Protein AF-A0A927N4V3-F1 (afdb_monomer_lite)

InterPro domains:
  IPR035906 MetI-like superfamily [G3DSA:1.10.3720.10] (2-77)
  IPR035906 MetI-like superfamily [SSF161098] (8-63)
  IPR050809 Bacterial G3P & Sugar ABC Transporter Permeases [PTHR43227] (4-64)

Sequence (93 aa):
MSRLARREARTGYLLLAPSLLGVAVFLVLPVFVVLALSLQQWDLISPARWVGLANFRDILTDPTSATPSWSRRSSWSSSSRCRPRSDSPPRCC

Foldseek 3Di:
DDPVVVVVVVVVCVVVVVVVVVVCCVVVVVVVVVVQQQQWDDDVPDDTHRNGCPSVVCVVPDPCVPDDPCVPVVPVDDDDPPDDDPDDDDDDD

Structure (mmCIF, N/CA/C/O backbone):
data_AF-A0A927N4V3-F1
#
_entry.id   AF-A0A927N4V3-F1
#
loop_
_atom_site.group_PDB
_atom_site.id
_atom_site.type_symbol
_atom_site.label_atom_id
_atom_site.label_alt_id
_atom_site.label_comp_id
_atom_site.label_asym_id
_atom_site.label_entity_id
_atom_site.label_seq_id
_atom_site.pdbx_PDB_ins_code
_atom_site.Cartn_x
_atom_site.Cartn_y
_atom_site.Cartn_z
_atom_site.occupancy
_atom_site.B_iso_or_equiv
_atom_site.auth_seq_id
_atom_site.auth_comp_id
_atom_site.auth_asym_id
_atom_site.auth_atom_id
_atom_site.pdbx_PDB_model_num
ATOM 1 N N . MET A 1 1 ? -34.078 0.296 20.347 1.00 56.88 1 MET A N 1
ATOM 2 C CA . MET A 1 1 ? -32.902 0.994 20.918 1.00 56.88 1 MET A CA 1
ATOM 3 C C . MET A 1 1 ? -33.261 2.438 21.260 1.00 56.88 1 MET A C 1
ATOM 5 O O . MET A 1 1 ? -33.604 3.215 20.366 1.00 56.88 1 MET A O 1
ATOM 9 N N . SER A 1 2 ? -33.246 2.778 22.551 1.00 70.75 2 SER A N 1
ATOM 10 C CA . SER A 1 2 ? -33.536 4.120 23.077 1.00 70.75 2 SER A CA 1
ATOM 11 C C . SER A 1 2 ? -32.592 5.170 22.463 1.00 70.75 2 SER A C 1
ATOM 13 O O . SER A 1 2 ? -31.463 4.867 22.076 1.00 70.75 2 SER A O 1
ATOM 15 N N . ARG A 1 3 ? -33.059 6.416 22.286 1.00 74.19 3 ARG A N 1
ATOM 16 C CA . ARG A 1 3 ? -32.272 7.483 21.624 1.00 74.19 3 ARG A CA 1
ATOM 17 C C .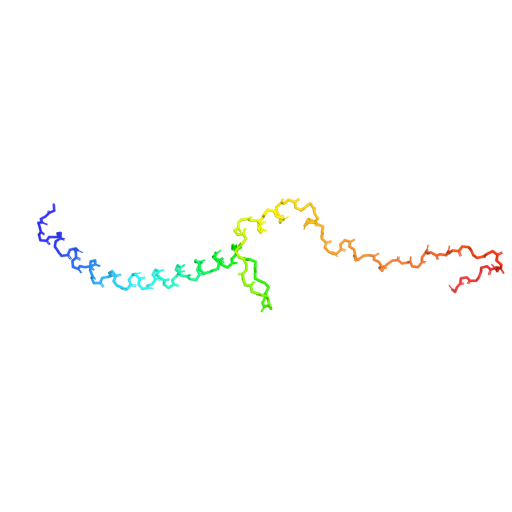 ARG A 1 3 ? -30.954 7.792 22.354 1.00 74.19 3 ARG A C 1
ATOM 19 O O . ARG A 1 3 ? -29.997 8.176 21.690 1.00 74.19 3 ARG A O 1
ATOM 26 N N . LEU A 1 4 ? -30.903 7.568 23.669 1.00 75.75 4 LEU A N 1
ATOM 27 C CA . LEU A 1 4 ? -29.696 7.672 24.497 1.00 75.75 4 LEU A CA 1
ATOM 28 C C . LEU A 1 4 ? -28.625 6.643 24.106 1.00 75.75 4 LEU A C 1
ATOM 30 O O . LEU A 1 4 ? -27.513 7.048 23.785 1.00 75.75 4 LEU A O 1
ATOM 34 N N . ALA A 1 5 ? -28.987 5.362 23.967 1.00 74.19 5 ALA A N 1
ATOM 35 C CA . ALA A 1 5 ? -28.049 4.305 23.571 1.00 74.19 5 ALA A CA 1
ATOM 36 C C . ALA A 1 5 ? -27.412 4.557 22.187 1.00 74.19 5 ALA A C 1
ATOM 38 O O . ALA A 1 5 ? -26.233 4.298 21.962 1.00 74.19 5 ALA A O 1
ATOM 39 N N . ARG A 1 6 ? -28.174 5.134 21.243 1.00 74.75 6 ARG A N 1
ATOM 40 C CA . ARG A 1 6 ? -27.635 5.558 19.933 1.00 74.75 6 ARG A CA 1
ATOM 41 C C . ARG A 1 6 ? -26.687 6.755 20.029 1.00 74.75 6 ARG A C 1
ATOM 43 O O . ARG A 1 6 ? -25.800 6.890 19.188 1.00 74.75 6 ARG A O 1
ATOM 50 N N . ARG A 1 7 ? -26.898 7.647 21.000 1.00 76.19 7 ARG A N 1
ATOM 51 C CA . ARG A 1 7 ? -26.072 8.843 21.204 1.00 76.19 7 ARG A CA 1
ATOM 52 C C . ARG A 1 7 ? -24.728 8.463 21.816 1.00 76.19 7 ARG A C 1
ATOM 54 O O . ARG A 1 7 ? -23.709 8.899 21.299 1.00 76.19 7 ARG A O 1
ATOM 61 N N . GLU A 1 8 ? -24.743 7.582 22.812 1.00 79.06 8 GLU A N 1
ATOM 62 C CA . GLU A 1 8 ? -23.545 7.032 23.456 1.00 79.06 8 GLU A CA 1
ATOM 63 C C . GLU A 1 8 ? -22.667 6.266 22.463 1.00 79.06 8 GLU A C 1
ATOM 65 O O . GLU A 1 8 ? -21.475 6.559 22.358 1.00 79.06 8 GLU A O 1
ATOM 70 N N . ALA A 1 9 ? -23.268 5.386 21.649 1.00 83.75 9 ALA A N 1
ATOM 71 C CA . ALA A 1 9 ? -22.554 4.650 20.606 1.00 83.75 9 ALA A CA 1
ATOM 72 C C . ALA A 1 9 ? -21.856 5.586 19.602 1.00 83.75 9 ALA A C 1
ATOM 74 O O . ALA A 1 9 ? -20.703 5.362 19.240 1.00 83.75 9 ALA A O 1
ATOM 75 N N . ARG A 1 10 ? -22.517 6.677 19.184 1.00 87.88 10 ARG A N 1
ATOM 76 C CA . ARG A 1 10 ? -21.921 7.674 18.275 1.00 87.88 10 ARG A CA 1
ATOM 77 C C . ARG A 1 10 ? -20.709 8.374 18.883 1.00 87.88 10 ARG A C 1
ATOM 79 O O . ARG A 1 10 ? -19.722 8.551 18.179 1.00 87.88 10 ARG A O 1
ATOM 86 N N . THR A 1 11 ? -20.761 8.755 20.158 1.00 87.31 11 THR A N 1
ATOM 87 C CA . THR A 1 11 ? -19.597 9.338 20.851 1.00 87.31 11 THR A CA 1
ATOM 88 C C . THR A 1 11 ? -18.445 8.346 20.965 1.00 87.31 11 THR A C 1
ATOM 90 O O . THR A 1 11 ? -17.305 8.733 20.734 1.00 87.31 11 THR A O 1
ATOM 93 N N . GLY A 1 12 ? -18.734 7.067 21.234 1.00 88.06 12 GLY A N 1
ATOM 94 C CA . GLY A 1 12 ? -17.719 6.011 21.232 1.00 88.06 12 GLY A CA 1
ATOM 95 C C . GLY A 1 12 ? -17.021 5.886 19.876 1.00 88.06 12 GLY A C 1
ATOM 96 O O . GLY A 1 12 ? -15.796 5.929 19.803 1.00 88.06 12 GLY A O 1
ATOM 97 N N . TYR A 1 13 ? -17.789 5.836 18.783 1.00 92.88 13 TYR A N 1
ATOM 98 C CA . TYR A 1 13 ? -17.214 5.803 17.437 1.00 92.88 13 TYR A CA 1
ATOM 99 C C . TYR A 1 13 ? -16.448 7.075 17.077 1.00 92.88 13 TYR A C 1
ATOM 101 O O . TYR A 1 13 ? -15.415 6.969 16.435 1.00 92.88 13 TYR A O 1
ATOM 109 N N . LEU A 1 14 ? -16.899 8.263 17.489 1.00 93.81 14 LEU A N 1
ATOM 110 C CA . LEU A 1 14 ? -16.184 9.518 17.222 1.00 93.81 14 LEU A CA 1
ATOM 111 C C . LEU A 1 14 ? -14.810 9.573 17.901 1.00 93.81 14 LEU A C 1
ATOM 113 O O . LEU A 1 14 ? -13.878 10.124 17.324 1.00 93.81 14 LEU A O 1
ATOM 117 N N . LEU A 1 15 ? -14.677 8.988 19.093 1.00 93.56 15 LEU A N 1
ATOM 118 C CA . LEU A 1 15 ? -13.400 8.907 19.806 1.00 93.56 15 LEU A CA 1
ATOM 119 C C . LEU A 1 15 ? -12.473 7.834 19.220 1.00 93.56 15 LEU A C 1
ATOM 121 O O . LEU A 1 15 ? -11.264 8.040 19.159 1.00 93.56 15 LEU A O 1
ATOM 125 N N . LEU A 1 16 ? -13.028 6.708 18.758 1.00 94.62 16 LEU A N 1
ATOM 126 C CA . LEU A 1 16 ? -12.257 5.640 18.110 1.00 94.62 16 LEU A CA 1
ATOM 127 C C . LEU A 1 16 ? -11.894 5.954 16.652 1.00 94.62 16 LEU A C 1
ATOM 129 O O . LEU A 1 16 ? -10.874 5.485 16.159 1.00 94.62 16 LEU A O 1
ATOM 133 N N . ALA A 1 17 ? -12.718 6.724 15.943 1.00 95.62 17 ALA A N 1
ATOM 134 C CA . ALA A 1 17 ? -12.535 7.023 14.528 1.00 95.62 17 ALA A CA 1
ATOM 135 C C . ALA A 1 17 ? -11.139 7.572 14.184 1.00 95.62 17 ALA A C 1
ATOM 137 O O . ALA A 1 17 ? -10.540 7.032 13.257 1.00 95.62 17 ALA A O 1
ATOM 138 N N . PRO A 1 18 ? -10.573 8.580 14.881 1.00 94.81 18 PRO A N 1
ATOM 139 C CA . PRO A 1 18 ? -9.270 9.131 14.510 1.00 94.81 18 PRO A CA 1
ATOM 140 C C . PRO A 1 18 ? -8.119 8.133 14.685 1.00 94.81 18 PRO A C 1
ATOM 142 O O . PRO A 1 18 ? -7.227 8.089 13.839 1.00 94.81 18 PRO A O 1
ATOM 145 N N . SER A 1 19 ? -8.139 7.301 15.733 1.00 96.12 19 SER A N 1
ATOM 146 C CA . SER A 1 19 ? -7.101 6.283 15.933 1.00 96.12 19 SER A CA 1
ATOM 147 C C . SER A 1 19 ? -7.212 5.167 14.897 1.00 96.12 19 SER A C 1
ATOM 149 O O . SER A 1 19 ? -6.211 4.795 14.284 1.00 96.12 19 SER A O 1
ATOM 151 N N . LEU A 1 20 ? -8.430 4.687 14.632 1.00 96.50 20 LEU A N 1
ATOM 152 C CA . LEU A 1 20 ? -8.676 3.653 13.629 1.00 96.50 20 LEU A CA 1
ATOM 153 C C . LEU A 1 20 ? -8.327 4.139 12.218 1.00 96.50 20 LEU A C 1
ATOM 155 O O . LEU A 1 20 ? -7.723 3.401 11.444 1.00 96.50 20 LEU A O 1
ATOM 159 N N . LEU A 1 21 ? -8.662 5.393 11.903 1.00 97.19 21 LEU A N 1
ATOM 160 C CA . LEU A 1 21 ? -8.314 6.035 10.640 1.00 97.19 21 LEU A CA 1
ATOM 161 C C . LEU A 1 21 ? -6.796 6.152 10.486 1.00 97.19 21 LEU A C 1
ATOM 163 O O . LEU A 1 21 ? -6.275 5.795 9.436 1.00 97.19 21 LEU A O 1
ATOM 167 N N . GLY A 1 22 ? -6.080 6.592 11.525 1.00 97.12 22 GLY A N 1
ATOM 168 C CA . GLY A 1 22 ? -4.618 6.680 11.497 1.00 97.12 22 GLY A CA 1
ATOM 169 C C . GLY A 1 22 ? -3.956 5.329 11.215 1.00 97.12 22 GLY A C 1
ATOM 170 O O . GLY A 1 22 ? -3.105 5.232 10.332 1.00 97.12 22 GLY A O 1
ATOM 171 N N . VAL A 1 23 ? -4.401 4.272 11.902 1.00 97.44 23 VAL A N 1
ATOM 172 C CA . VAL A 1 23 ? -3.908 2.902 11.677 1.00 97.44 23 VAL A CA 1
ATOM 173 C C . VAL A 1 23 ? -4.248 2.415 10.269 1.00 97.44 23 VAL A C 1
ATOM 175 O O . VAL A 1 23 ? -3.377 1.895 9.575 1.00 97.44 23 VAL A O 1
ATOM 178 N N . ALA A 1 24 ? -5.489 2.610 9.815 1.00 97.62 24 ALA A N 1
ATOM 179 C CA . ALA A 1 24 ? -5.912 2.203 8.480 1.00 97.62 24 ALA A CA 1
ATOM 180 C C . ALA A 1 24 ? -5.093 2.908 7.393 1.00 97.62 24 ALA A C 1
ATOM 182 O O . ALA A 1 24 ? -4.580 2.247 6.497 1.00 97.62 24 ALA A O 1
ATOM 183 N N . VAL A 1 25 ? -4.907 4.227 7.497 1.00 97.75 25 VAL A N 1
ATOM 184 C CA . VAL A 1 25 ? -4.088 5.001 6.557 1.00 97.75 25 VAL A CA 1
ATOM 185 C C . VAL A 1 25 ? -2.651 4.494 6.560 1.00 97.75 25 VAL A C 1
ATOM 187 O O . VAL A 1 25 ? -2.116 4.228 5.493 1.00 97.75 25 VAL A O 1
ATOM 190 N N . PHE A 1 26 ? -2.039 4.293 7.727 1.00 97.25 26 PHE A N 1
ATOM 191 C CA . PHE A 1 26 ? -0.662 3.806 7.814 1.00 97.25 26 PHE A CA 1
ATOM 192 C C . PHE A 1 26 ? -0.471 2.420 7.177 1.00 97.25 26 PHE A C 1
ATOM 194 O O . PHE A 1 26 ? 0.549 2.175 6.540 1.00 97.25 26 PHE A O 1
ATOM 201 N N . LEU A 1 27 ? -1.455 1.526 7.307 1.00 97.06 27 LEU A N 1
ATOM 202 C CA . LEU A 1 27 ? -1.417 0.193 6.697 1.00 97.06 27 LEU A CA 1
ATOM 203 C C . LEU A 1 27 ? -1.681 0.223 5.188 1.00 97.06 27 LEU A C 1
ATOM 205 O O . LEU A 1 27 ? -1.052 -0.506 4.427 1.00 97.06 27 LEU A O 1
ATOM 209 N N . VAL A 1 28 ? -2.626 1.051 4.751 1.00 97.44 28 VAL A N 1
ATOM 210 C CA . VAL A 1 28 ? -3.153 1.037 3.383 1.00 97.44 28 VAL A CA 1
ATOM 211 C C . VAL A 1 28 ? -2.333 1.922 2.438 1.00 97.44 28 VAL A C 1
ATOM 213 O O . VAL A 1 28 ? -2.143 1.582 1.271 1.00 97.44 28 VAL A O 1
ATOM 216 N N . LEU A 1 29 ? -1.787 3.032 2.934 1.00 97.25 29 LEU A N 1
ATOM 217 C CA . LEU A 1 29 ? -0.956 3.956 2.164 1.00 97.25 29 LEU A CA 1
ATOM 218 C C . LEU A 1 29 ? 0.259 3.287 1.491 1.00 97.25 29 LEU A C 1
ATOM 220 O O . LEU A 1 29 ? 0.401 3.470 0.282 1.00 97.25 29 LEU A O 1
ATOM 224 N N . PRO A 1 30 ? 1.106 2.481 2.166 1.00 95.75 30 PRO A N 1
ATOM 225 C CA . PRO A 1 30 ? 2.249 1.841 1.509 1.00 95.75 30 PRO A CA 1
ATOM 226 C C . PRO A 1 30 ? 1.819 0.845 0.427 1.00 95.75 30 PRO A C 1
ATOM 228 O O . PRO A 1 30 ? 2.485 0.737 -0.601 1.00 95.75 30 PRO A O 1
ATOM 231 N N . VAL A 1 31 ? 0.683 0.166 0.611 1.00 95.75 31 VAL A N 1
ATOM 232 C CA . VAL A 1 31 ? 0.123 -0.740 -0.401 1.00 95.75 31 VAL A CA 1
ATOM 233 C C . VAL A 1 31 ? -0.230 0.040 -1.664 1.00 95.75 31 VAL A C 1
ATOM 235 O O . VAL A 1 3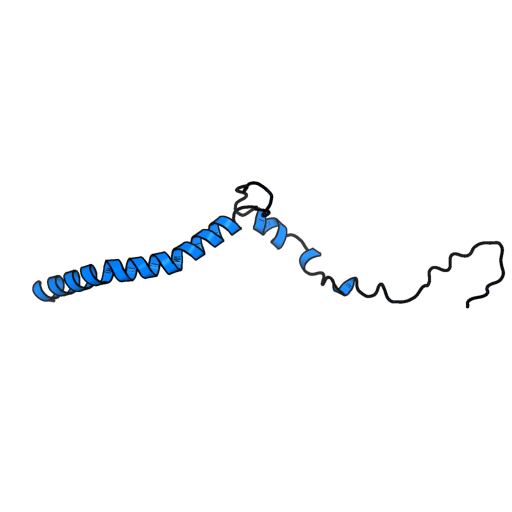1 ? 0.174 -0.350 -2.756 1.00 95.75 31 VAL A O 1
ATOM 238 N N . PHE A 1 32 ? -0.916 1.178 -1.528 1.00 94.38 32 PHE A N 1
ATOM 239 C CA . PHE A 1 32 ? -1.228 2.032 -2.674 1.00 94.38 32 PHE A CA 1
ATOM 240 C C . PHE A 1 32 ? 0.014 2.628 -3.332 1.00 94.38 32 PHE A C 1
ATOM 242 O O . PHE A 1 32 ? 0.057 2.706 -4.557 1.00 94.38 32 PHE A O 1
ATOM 249 N N . VAL A 1 33 ? 1.029 3.006 -2.552 1.00 91.94 33 VAL A N 1
ATOM 250 C CA . VAL A 1 33 ? 2.304 3.498 -3.092 1.00 91.94 33 VAL A CA 1
ATOM 251 C C . VAL A 1 33 ? 2.967 2.428 -3.957 1.00 91.94 33 VAL A C 1
ATOM 253 O O . VAL A 1 33 ? 3.319 2.706 -5.099 1.00 91.94 33 VAL A O 1
ATOM 256 N N . VAL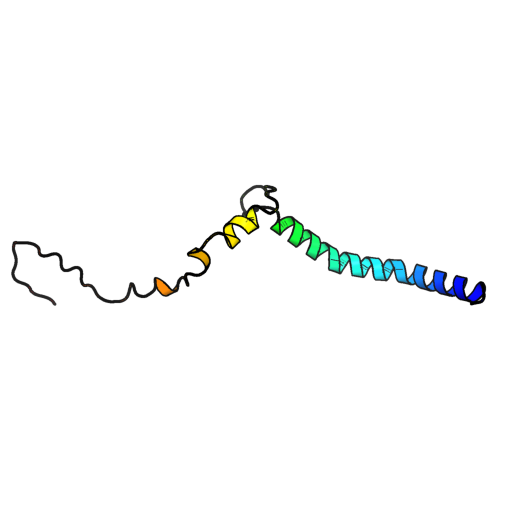 A 1 34 ? 3.091 1.194 -3.463 1.00 89.44 34 VAL A N 1
ATOM 257 C CA . VAL A 1 34 ? 3.710 0.099 -4.229 1.00 89.44 34 VAL A CA 1
ATOM 258 C C . VAL A 1 34 ? 2.864 -0.279 -5.445 1.00 89.44 34 VAL A C 1
ATOM 260 O O . VAL A 1 34 ? 3.420 -0.520 -6.513 1.00 89.44 34 VAL A O 1
ATOM 263 N N . LEU A 1 35 ? 1.533 -0.279 -5.330 1.00 87.88 35 LEU A N 1
ATOM 264 C CA . LEU A 1 35 ? 0.643 -0.507 -6.472 1.00 87.88 35 LEU A CA 1
ATOM 265 C C . LEU A 1 35 ? 0.819 0.566 -7.551 1.00 87.88 35 LEU A C 1
ATOM 267 O O . LEU A 1 35 ? 0.948 0.228 -8.725 1.00 87.88 35 LEU A O 1
ATOM 271 N N . ALA A 1 36 ? 0.871 1.843 -7.167 1.00 85.44 36 ALA A N 1
ATOM 272 C CA . ALA A 1 36 ? 1.107 2.941 -8.099 1.00 85.44 36 ALA A CA 1
ATOM 273 C C . ALA A 1 36 ? 2.478 2.810 -8.775 1.00 85.44 36 ALA A C 1
ATOM 275 O O . ALA A 1 36 ? 2.572 2.917 -9.996 1.00 85.44 36 ALA A O 1
ATOM 276 N N . LEU A 1 37 ? 3.521 2.494 -8.001 1.00 83.75 37 LEU A N 1
ATOM 277 C CA . LEU A 1 37 ? 4.859 2.237 -8.532 1.00 83.75 37 LEU A CA 1
ATOM 278 C C . LEU A 1 37 ? 4.885 1.024 -9.472 1.00 83.75 37 LEU A C 1
ATOM 280 O O . LEU A 1 37 ? 5.564 1.075 -10.486 1.00 83.75 37 LEU A O 1
ATOM 284 N N . SER A 1 38 ? 4.120 -0.036 -9.198 1.00 80.44 38 SER A N 1
ATOM 285 C CA . SER A 1 38 ? 4.052 -1.229 -10.054 1.00 80.44 38 SER A CA 1
ATOM 286 C C . SER A 1 38 ? 3.376 -0.972 -11.406 1.00 80.44 38 SER A C 1
ATOM 288 O O . SER A 1 38 ? 3.645 -1.689 -12.371 1.00 80.44 38 SER A O 1
ATOM 290 N N . LEU A 1 39 ? 2.493 0.027 -11.488 1.00 81.62 39 LEU A N 1
ATOM 291 C CA . LEU A 1 39 ? 1.863 0.481 -12.736 1.00 81.62 39 LEU A CA 1
ATOM 292 C C . LEU A 1 39 ? 2.765 1.433 -13.536 1.00 81.62 39 LEU A C 1
ATOM 294 O O . LEU A 1 39 ? 2.431 1.839 -14.654 1.00 81.62 39 LEU A O 1
ATOM 298 N N . GLN A 1 40 ? 3.905 1.804 -12.964 1.00 80.69 40 GLN A N 1
ATOM 299 C CA . GLN A 1 40 ? 4.859 2.722 -13.549 1.00 80.69 40 GLN A CA 1
ATOM 300 C C . GLN A 1 40 ? 6.138 1.963 -13.910 1.00 80.69 40 GLN A C 1
ATOM 302 O O . GLN A 1 40 ? 6.580 1.065 -13.200 1.00 80.69 40 GLN A O 1
ATOM 307 N N . GLN A 1 41 ? 6.740 2.292 -15.050 1.00 73.19 41 GLN A N 1
ATOM 308 C CA . GLN A 1 41 ? 8.049 1.759 -15.405 1.00 73.19 41 GLN A CA 1
ATOM 309 C C . GLN A 1 41 ? 9.083 2.720 -14.832 1.00 73.19 41 GLN A C 1
ATOM 311 O O . GLN A 1 41 ? 9.215 3.861 -15.293 1.00 73.19 41 GLN A O 1
ATOM 316 N N . TRP A 1 42 ? 9.746 2.281 -13.765 1.00 65.88 42 TRP A N 1
ATOM 317 C CA . TRP A 1 42 ? 10.777 3.055 -13.095 1.00 65.88 42 TRP A CA 1
ATOM 318 C C . TRP A 1 42 ? 12.024 2.203 -12.902 1.00 65.88 42 TRP A C 1
ATOM 320 O O . TRP A 1 42 ? 12.100 1.385 -11.989 1.00 65.88 42 TRP A O 1
ATOM 330 N N . ASP A 1 43 ? 13.011 2.409 -13.768 1.00 65.75 43 ASP A N 1
ATOM 331 C CA . ASP A 1 43 ? 14.381 2.043 -13.439 1.00 65.75 43 ASP A CA 1
ATOM 332 C C . ASP A 1 43 ? 14.908 3.118 -12.493 1.00 65.75 43 ASP A C 1
ATOM 334 O O . ASP A 1 43 ? 14.745 4.300 -12.778 1.00 65.75 43 ASP A O 1
ATOM 338 N N . LEU A 1 44 ? 15.565 2.733 -11.400 1.00 65.44 44 LEU A N 1
ATOM 339 C CA . LEU A 1 44 ? 16.085 3.610 -10.331 1.00 65.44 44 LEU A CA 1
ATOM 340 C C . LEU A 1 44 ? 16.972 4.790 -10.825 1.00 65.44 44 LEU A C 1
ATOM 342 O O . LEU A 1 44 ? 17.341 5.664 -10.046 1.00 65.44 44 LEU A O 1
ATOM 346 N N . ILE A 1 45 ? 17.324 4.796 -12.116 1.00 66.25 45 ILE A N 1
ATOM 347 C CA . ILE A 1 45 ? 18.154 5.767 -12.846 1.00 66.25 45 ILE A CA 1
ATOM 348 C C . ILE A 1 45 ? 17.341 6.625 -13.846 1.00 66.25 45 ILE A C 1
ATOM 350 O O . ILE A 1 45 ? 17.776 7.715 -14.209 1.00 66.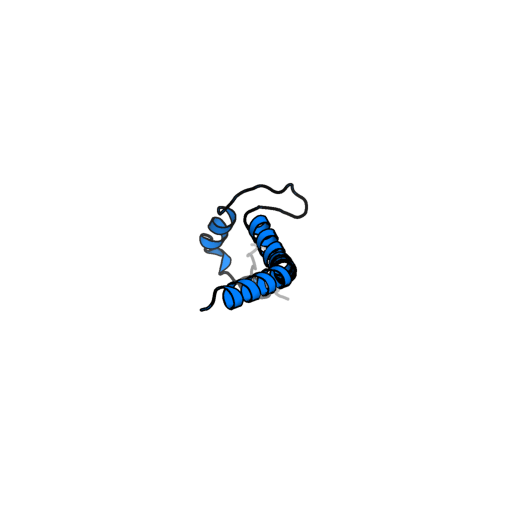25 45 ILE A O 1
ATOM 354 N N . SER A 1 46 ? 16.170 6.171 -14.302 1.00 65.31 46 SER A N 1
ATOM 355 C CA . SER A 1 46 ? 15.352 6.839 -15.326 1.00 65.31 46 SER A CA 1
ATOM 356 C C . SER A 1 46 ? 14.104 7.511 -14.735 1.00 65.31 46 SER A C 1
ATOM 358 O O . SER A 1 46 ? 13.622 7.114 -13.680 1.00 65.31 46 SER A O 1
ATOM 360 N N . PRO A 1 47 ? 13.525 8.530 -15.395 1.00 68.88 47 PRO A N 1
ATOM 361 C CA . PRO A 1 47 ? 12.284 9.159 -14.940 1.00 68.88 47 PRO A CA 1
ATOM 362 C C . PRO A 1 47 ? 11.086 8.198 -15.027 1.00 68.88 47 PRO A C 1
ATOM 364 O O . PRO A 1 47 ? 10.958 7.442 -15.989 1.00 68.88 47 PRO A O 1
ATOM 367 N N . ALA A 1 48 ? 10.192 8.251 -14.034 1.00 67.25 48 ALA A N 1
ATOM 368 C CA . ALA A 1 48 ? 9.040 7.356 -13.899 1.00 67.25 48 ALA A CA 1
ATOM 369 C C . ALA A 1 48 ? 8.022 7.556 -15.029 1.00 67.25 48 ALA A C 1
ATOM 371 O O . ALA A 1 48 ? 7.340 8.581 -15.082 1.00 67.25 48 ALA A O 1
ATOM 372 N N . ARG A 1 49 ? 7.867 6.564 -15.915 1.00 70.38 49 ARG A N 1
ATOM 373 C CA . ARG A 1 49 ? 6.906 6.625 -17.030 1.00 70.38 49 ARG A CA 1
ATOM 374 C C . ARG A 1 49 ? 5.655 5.821 -16.712 1.00 70.38 49 ARG A C 1
ATOM 376 O O . ARG A 1 49 ? 5.735 4.622 -16.456 1.00 70.38 49 ARG A O 1
ATOM 383 N N . TRP A 1 50 ? 4.497 6.480 -16.730 1.00 75.62 50 TRP A N 1
ATOM 384 C CA . TRP A 1 50 ? 3.205 5.825 -16.527 1.00 75.62 50 TRP A CA 1
ATOM 385 C C . TRP A 1 50 ? 2.858 4.964 -17.742 1.00 75.62 50 TRP A C 1
ATOM 387 O O . TRP A 1 50 ? 2.500 5.482 -18.796 1.00 75.62 50 TRP A O 1
ATOM 397 N N . VAL A 1 51 ? 2.989 3.647 -17.596 1.00 75.06 51 VAL A N 1
ATOM 398 C CA . VAL A 1 51 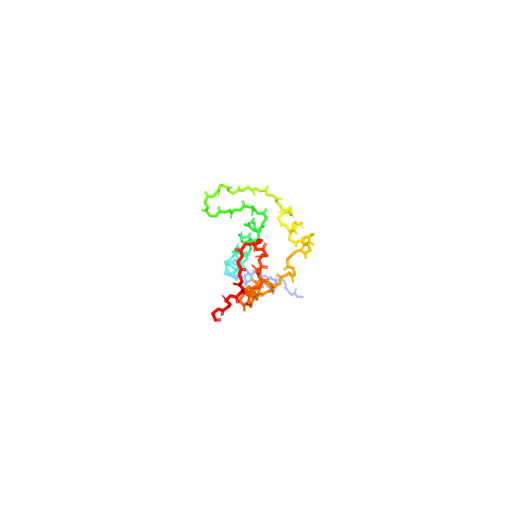? 2.692 2.655 -18.647 1.00 75.06 51 VAL A CA 1
ATOM 399 C C . VAL A 1 51 ? 1.438 1.831 -18.331 1.00 75.06 51 VAL A C 1
ATOM 401 O O . VAL A 1 51 ? 0.949 1.083 -19.179 1.00 75.06 51 VAL A O 1
ATOM 404 N N . GLY A 1 52 ? 0.871 1.986 -17.130 1.00 78.50 52 GLY A N 1
ATOM 405 C CA . GLY A 1 52 ? -0.338 1.294 -16.698 1.00 78.50 52 GLY A CA 1
ATOM 406 C C . GLY A 1 52 ? -0.145 -0.223 -16.669 1.00 78.50 52 GLY A C 1
ATOM 407 O O . GLY A 1 52 ? 0.830 -0.733 -16.124 1.00 78.50 52 GLY A O 1
ATOM 408 N N . LEU A 1 53 ? -1.080 -0.957 -17.279 1.00 71.31 53 LEU A N 1
ATOM 409 C CA . LEU A 1 53 ? -1.051 -2.425 -17.330 1.00 71.31 53 LEU A CA 1
ATOM 410 C C . LEU A 1 53 ? -0.135 -2.993 -18.427 1.00 71.31 53 LEU A C 1
ATOM 412 O O . LEU A 1 53 ? 0.017 -4.211 -18.511 1.00 71.31 53 LEU A O 1
ATOM 416 N N . ALA A 1 54 ? 0.488 -2.147 -19.256 1.00 70.12 54 ALA A N 1
ATOM 417 C CA . ALA A 1 54 ? 1.386 -2.618 -20.310 1.00 70.12 54 ALA A CA 1
ATOM 418 C C . ALA A 1 54 ? 2.582 -3.406 -19.739 1.00 70.12 54 ALA A C 1
ATOM 420 O O . ALA A 1 54 ? 2.956 -4.421 -20.315 1.00 70.12 54 ALA A O 1
ATOM 421 N N . ASN A 1 55 ? 3.075 -3.033 -18.548 1.00 68.38 55 ASN A N 1
ATOM 422 C CA . ASN A 1 55 ? 4.131 -3.755 -17.818 1.00 68.38 55 ASN A CA 1
ATOM 423 C C . ASN A 1 55 ? 3.786 -5.229 -17.533 1.00 68.38 55 ASN A C 1
ATOM 425 O O . ASN A 1 55 ? 4.668 -6.082 -17.506 1.00 68.38 55 ASN A O 1
ATOM 429 N N . PHE A 1 56 ? 2.509 -5.547 -17.309 1.00 65.19 56 PHE A N 1
ATOM 430 C CA . PHE A 1 56 ? 2.080 -6.915 -17.008 1.00 65.19 56 PHE A CA 1
ATOM 431 C C . PHE A 1 56 ? 1.883 -7.750 -18.271 1.00 65.19 56 PHE A C 1
ATOM 433 O O . PHE A 1 56 ? 2.010 -8.972 -18.221 1.00 65.19 56 PHE A O 1
ATOM 440 N N . ARG A 1 57 ? 1.583 -7.103 -19.404 1.00 68.81 57 ARG A N 1
ATOM 441 C CA . ARG A 1 57 ? 1.362 -7.790 -20.677 1.00 68.81 57 ARG A CA 1
ATOM 442 C C . ARG A 1 57 ? 2.619 -8.532 -21.109 1.00 68.81 57 ARG A C 1
ATOM 444 O O . ARG A 1 57 ? 2.527 -9.723 -21.370 1.00 68.81 57 ARG A O 1
ATOM 451 N N . ASP A 1 58 ? 3.766 -7.860 -21.099 1.00 65.75 58 ASP A N 1
ATOM 452 C CA . ASP A 1 58 ? 5.028 -8.445 -21.555 1.00 65.75 58 ASP A CA 1
ATOM 453 C C . ASP A 1 58 ? 5.414 -9.671 -20.712 1.00 65.75 58 ASP A C 1
ATOM 455 O O . ASP A 1 58 ? 5.742 -10.713 -21.269 1.00 65.75 58 ASP A O 1
ATOM 459 N N . ILE A 1 59 ? 5.238 -9.608 -19.386 1.00 64.19 59 ILE A N 1
ATOM 460 C CA . ILE A 1 59 ? 5.507 -10.731 -18.468 1.00 64.19 59 ILE A CA 1
ATOM 461 C C . ILE A 1 59 ? 4.578 -11.924 -18.736 1.00 64.19 59 ILE A C 1
ATOM 463 O O . ILE A 1 59 ? 5.010 -13.073 -18.683 1.00 64.19 59 ILE A O 1
ATOM 467 N N . LEU A 1 60 ? 3.298 -11.667 -19.011 1.00 66.25 60 LEU A N 1
ATOM 468 C CA . LEU A 1 60 ? 2.297 -12.717 -19.217 1.00 66.25 60 LEU A CA 1
ATOM 469 C C . LEU A 1 60 ? 2.356 -13.338 -20.618 1.00 66.25 60 LEU A C 1
ATOM 471 O O . LEU A 1 60 ? 1.913 -14.470 -20.797 1.00 66.25 60 LEU A O 1
ATOM 475 N N . THR A 1 61 ? 2.873 -12.610 -21.611 1.00 67.25 61 THR A N 1
ATOM 476 C CA . THR A 1 61 ? 2.961 -13.088 -22.999 1.00 67.25 61 THR A CA 1
ATOM 477 C C . THR A 1 61 ? 4.320 -13.653 -23.390 1.00 67.25 61 THR A C 1
ATOM 479 O O . THR A 1 61 ? 4.419 -14.210 -24.480 1.00 67.25 61 THR A O 1
ATOM 482 N N . ASP A 1 62 ? 5.350 -13.540 -22.546 1.00 62.09 62 ASP A N 1
ATOM 483 C CA . ASP A 1 62 ? 6.688 -14.027 -22.877 1.00 62.09 62 ASP A CA 1
ATOM 484 C C . ASP A 1 62 ? 6.854 -15.525 -22.524 1.00 62.09 62 ASP A C 1
ATOM 486 O O . ASP A 1 62 ? 6.978 -15.876 -21.341 1.00 62.09 62 ASP A O 1
ATOM 490 N N . PRO A 1 63 ? 6.901 -16.437 -23.520 1.00 60.66 63 PRO A N 1
ATOM 491 C CA . PRO A 1 63 ? 7.104 -17.870 -23.292 1.00 60.66 63 PRO A CA 1
ATOM 492 C C . PRO A 1 63 ? 8.503 -18.197 -22.739 1.00 60.66 63 PRO A C 1
ATOM 494 O O . PRO A 1 63 ? 8.757 -19.329 -22.326 1.00 60.66 63 PRO A O 1
ATOM 497 N N . THR A 1 64 ? 9.419 -17.225 -22.716 1.00 60.97 64 THR A N 1
ATOM 498 C CA . THR A 1 64 ? 10.822 -17.406 -22.318 1.00 60.97 64 THR A CA 1
ATOM 499 C C . THR A 1 64 ? 11.041 -17.299 -20.803 1.00 60.97 64 THR A C 1
ATOM 501 O O . THR A 1 64 ? 12.056 -17.785 -20.295 1.00 60.97 64 THR A O 1
ATOM 504 N N . SER A 1 65 ? 10.077 -16.740 -20.062 1.00 56.84 65 SER A N 1
ATOM 505 C CA . SER A 1 65 ? 10.102 -16.605 -18.593 1.00 56.84 65 SER A CA 1
ATOM 506 C C . SER A 1 65 ? 10.151 -17.953 -17.855 1.00 56.84 65 SER A C 1
ATOM 508 O O . SER A 1 65 ? 10.683 -18.046 -16.749 1.00 56.84 65 SER A O 1
ATOM 510 N N . ALA A 1 66 ? 9.677 -19.023 -18.499 1.00 59.06 66 ALA A N 1
ATOM 511 C CA . ALA A 1 66 ? 9.708 -20.383 -17.972 1.00 59.06 66 ALA A CA 1
ATOM 512 C C . ALA A 1 66 ? 11.063 -21.089 -18.146 1.00 59.06 66 ALA A C 1
ATOM 514 O O . ALA A 1 66 ? 11.222 -22.205 -17.654 1.00 59.06 66 ALA A O 1
ATOM 515 N N . THR A 1 67 ? 12.041 -20.485 -18.833 1.00 58.94 67 THR A N 1
ATOM 516 C CA . THR A 1 67 ? 13.349 -21.122 -19.030 1.00 58.94 67 THR A CA 1
ATOM 517 C C . THR A 1 67 ? 14.206 -20.903 -17.786 1.00 58.94 67 THR A C 1
ATOM 519 O O . THR A 1 67 ? 14.646 -19.777 -17.536 1.00 58.94 67 THR A O 1
ATOM 522 N N . PRO A 1 68 ? 14.510 -21.945 -16.992 1.00 63.34 68 PRO A N 1
ATOM 523 C CA . PRO A 1 68 ? 15.389 -21.778 -15.851 1.00 63.34 68 PRO A CA 1
ATOM 524 C C . PRO A 1 68 ? 16.767 -21.368 -16.373 1.00 63.34 68 PRO A C 1
ATOM 526 O O . PRO A 1 68 ? 17.326 -22.042 -17.242 1.00 63.34 68 PRO A O 1
ATOM 529 N N . SER A 1 69 ? 17.349 -20.289 -15.851 1.00 64.88 69 SER A N 1
ATOM 530 C CA . SER A 1 69 ? 18.666 -19.788 -16.289 1.00 64.88 69 SER A CA 1
ATOM 531 C C . SER A 1 69 ? 19.813 -20.785 -16.053 1.00 64.88 69 SER A C 1
ATOM 533 O O . SER A 1 69 ? 20.906 -20.627 -16.597 1.00 64.88 69 SER A O 1
ATOM 535 N N . TRP A 1 70 ? 19.569 -21.862 -15.298 1.00 64.38 70 TRP A N 1
ATOM 536 C CA . TRP A 1 70 ? 20.496 -22.982 -15.144 1.00 64.38 70 TRP A CA 1
ATOM 537 C C . TRP A 1 70 ? 20.464 -23.979 -16.315 1.00 64.38 70 TRP A C 1
ATOM 539 O O . TRP A 1 70 ? 21.429 -24.718 -16.485 1.00 64.38 70 TRP A O 1
ATOM 549 N N . SER A 1 71 ? 19.441 -23.963 -17.179 1.00 60.12 71 SER A N 1
ATOM 550 C CA . SER A 1 71 ? 19.401 -24.800 -18.397 1.00 60.12 71 SER A CA 1
ATOM 551 C C . SER A 1 71 ? 20.485 -24.423 -19.418 1.00 60.12 71 SER A C 1
ATOM 553 O O . SER A 1 71 ? 20.803 -25.195 -20.317 1.00 60.12 71 SER A O 1
ATOM 555 N N . ARG A 1 72 ? 21.126 -23.259 -19.235 1.00 60.72 72 ARG A N 1
ATOM 556 C CA . ARG A 1 72 ? 22.338 -22.839 -19.950 1.00 60.72 72 ARG A CA 1
ATOM 557 C C . ARG A 1 72 ? 23.590 -22.915 -19.064 1.00 60.72 72 ARG A C 1
ATOM 559 O O . ARG A 1 72 ? 24.549 -22.180 -19.269 1.00 60.72 72 ARG A O 1
ATOM 566 N N . ARG A 1 73 ? 23.595 -23.797 -18.061 1.00 64.38 73 ARG A N 1
ATOM 567 C CA . ARG A 1 73 ? 24.752 -24.105 -17.207 1.00 64.38 73 ARG A CA 1
ATOM 568 C C . ARG A 1 73 ? 25.168 -25.569 -17.353 1.00 64.38 73 ARG A C 1
ATOM 570 O O . ARG A 1 73 ? 25.448 -26.256 -16.384 1.00 64.38 73 ARG A O 1
ATOM 577 N N . SER A 1 74 ? 25.267 -26.021 -18.596 1.00 61.25 74 SER A N 1
ATOM 578 C CA . SER A 1 74 ? 26.124 -27.149 -18.971 1.00 61.25 74 SER A CA 1
ATOM 579 C C . SER A 1 74 ? 26.989 -26.798 -20.186 1.00 61.25 74 SER A C 1
ATOM 581 O O . SER A 1 74 ? 27.262 -27.642 -21.031 1.00 61.25 74 SER A O 1
ATOM 583 N N . SER A 1 75 ? 27.454 -25.544 -20.290 1.00 56.38 75 SER A N 1
ATOM 584 C CA . SER A 1 75 ? 28.606 -25.233 -21.154 1.00 56.38 75 SER A CA 1
ATOM 585 C C . SER A 1 75 ? 29.935 -25.705 -20.547 1.00 56.38 75 SER A C 1
ATOM 587 O O . SER A 1 75 ? 30.963 -25.653 -21.215 1.00 56.38 75 SER A O 1
ATOM 589 N N . TRP A 1 76 ? 29.922 -26.234 -19.320 1.00 52.59 76 TRP A N 1
ATOM 590 C CA . TRP A 1 76 ? 31.004 -27.052 -18.773 1.00 52.59 76 TRP A CA 1
ATOM 591 C C . TRP A 1 76 ? 30.751 -28.532 -19.075 1.00 52.59 76 TRP A C 1
ATOM 593 O O . TRP A 1 76 ? 30.541 -29.354 -18.194 1.00 52.59 76 TRP A O 1
ATOM 603 N N . SER A 1 77 ? 30.741 -28.862 -20.360 1.00 61.91 77 SER A N 1
ATOM 604 C CA . SER A 1 77 ? 30.989 -30.217 -20.833 1.00 61.91 77 SER A CA 1
ATOM 605 C C . SER A 1 77 ? 31.702 -30.098 -22.166 1.00 61.91 77 SER A C 1
ATOM 607 O O . SER A 1 77 ? 31.102 -29.751 -23.182 1.00 61.91 77 SER A O 1
ATOM 609 N N . SER A 1 78 ? 32.991 -30.428 -22.138 1.00 54.78 78 SER A N 1
ATOM 610 C CA . SER A 1 78 ? 33.750 -30.960 -23.270 1.00 54.78 78 SER A CA 1
ATOM 611 C C . SER A 1 78 ? 33.824 -30.088 -24.532 1.00 54.78 78 SER A C 1
ATOM 613 O O . SER A 1 78 ? 33.031 -30.216 -25.465 1.00 54.78 78 SER A O 1
ATOM 615 N N . SER A 1 79 ? 34.870 -29.264 -24.601 1.00 56.28 79 SER A N 1
ATOM 616 C CA . SER A 1 79 ? 35.906 -29.376 -25.644 1.00 56.28 79 SER A CA 1
ATOM 617 C C . SER A 1 79 ? 35.683 -30.489 -26.693 1.00 56.28 79 SER A C 1
ATOM 619 O O . SER A 1 79 ? 36.324 -31.531 -26.662 1.00 56.28 79 SER A O 1
ATOM 621 N N . SER A 1 80 ? 34.773 -30.275 -27.643 1.00 53.59 80 SER A N 1
ATOM 622 C CA . SER A 1 80 ? 34.509 -31.222 -28.742 1.00 53.59 80 SER A CA 1
ATOM 623 C C . SER A 1 80 ? 34.131 -30.513 -30.047 1.00 53.59 80 SER A C 1
ATOM 625 O O . SER A 1 80 ? 33.394 -31.023 -30.882 1.00 53.59 80 SER A O 1
ATOM 627 N N . ARG A 1 81 ? 34.694 -29.321 -30.276 1.00 52.72 81 ARG A N 1
ATOM 628 C CA . ARG A 1 81 ? 34.857 -28.783 -31.635 1.00 52.72 81 ARG A CA 1
ATOM 629 C C . ARG A 1 81 ? 36.312 -28.943 -32.071 1.00 52.72 81 ARG A C 1
ATOM 631 O O . ARG A 1 81 ? 37.022 -27.963 -32.270 1.00 52.72 81 ARG A O 1
ATOM 638 N N . CYS A 1 82 ? 36.748 -30.190 -32.245 1.00 48.34 82 CYS A N 1
ATOM 639 C CA . CYS A 1 82 ? 37.861 -30.482 -33.144 1.00 48.34 82 CYS A CA 1
ATOM 640 C C . CYS A 1 82 ? 37.375 -30.183 -34.567 1.00 48.34 82 CYS A C 1
ATOM 642 O O . CYS A 1 82 ? 36.680 -30.986 -35.182 1.00 48.34 82 CYS A O 1
ATOM 644 N N . ARG A 1 83 ? 37.678 -28.985 -35.077 1.00 55.09 83 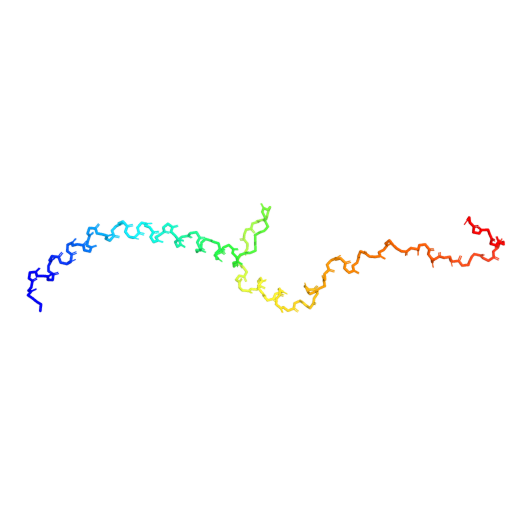ARG A N 1
ATOM 645 C CA . ARG A 1 83 ? 37.582 -28.721 -36.515 1.00 55.09 83 ARG A CA 1
ATOM 646 C C . ARG A 1 83 ? 38.723 -29.486 -37.197 1.00 55.09 83 ARG A C 1
ATOM 648 O O . ARG A 1 83 ? 39.864 -29.301 -36.772 1.00 55.09 83 ARG A O 1
ATOM 655 N N . PRO A 1 84 ? 38.468 -30.300 -38.231 1.00 43.19 84 PRO A N 1
ATOM 656 C CA . PRO A 1 84 ? 39.548 -30.888 -39.007 1.00 43.19 84 PRO A CA 1
ATOM 657 C C . PRO A 1 84 ? 40.286 -29.753 -39.727 1.00 43.19 84 PRO A C 1
ATOM 659 O O . PRO A 1 84 ? 39.701 -29.034 -40.536 1.00 43.19 84 PRO A O 1
ATOM 662 N N . ARG A 1 85 ? 41.559 -29.547 -39.382 1.00 53.19 85 ARG A N 1
ATOM 663 C CA . ARG A 1 85 ? 42.495 -28.763 -40.193 1.00 53.19 85 ARG A CA 1
ATOM 664 C C . ARG A 1 85 ? 43.242 -29.775 -41.063 1.00 53.19 85 ARG A C 1
ATOM 666 O O . ARG A 1 85 ? 43.760 -30.750 -40.531 1.00 53.19 85 ARG A O 1
ATOM 673 N N . SER A 1 86 ? 43.239 -29.560 -42.375 1.00 59.09 86 SER A N 1
ATOM 674 C CA . SER A 1 86 ? 43.650 -30.495 -43.437 1.00 59.09 86 SER A CA 1
ATOM 675 C C . SER A 1 86 ? 45.096 -31.005 -43.390 1.00 59.09 86 SER A C 1
ATOM 677 O O . SER A 1 86 ? 45.437 -31.857 -44.198 1.00 59.09 86 SER A O 1
ATOM 679 N N . ASP A 1 87 ? 45.938 -30.529 -42.467 1.00 55.69 87 ASP A N 1
ATOM 680 C CA . ASP A 1 87 ? 47.396 -30.577 -42.642 1.00 55.69 87 ASP A CA 1
ATOM 681 C C . ASP A 1 87 ? 48.200 -31.147 -41.459 1.00 55.69 87 ASP A C 1
ATOM 683 O O . ASP A 1 87 ? 49.400 -30.893 -41.365 1.00 55.69 87 ASP A O 1
ATOM 687 N N . SER A 1 88 ? 47.624 -31.899 -40.509 1.00 52.06 88 SER A N 1
ATOM 688 C CA . SER A 1 88 ? 48.437 -32.477 -39.410 1.00 52.06 88 SER A CA 1
ATOM 689 C C . SER A 1 88 ? 47.857 -33.754 -38.777 1.00 52.06 88 SER A C 1
ATOM 691 O O . SER A 1 88 ? 46.641 -33.835 -38.598 1.00 52.06 88 SER A O 1
ATOM 693 N N . PRO A 1 89 ? 48.697 -34.738 -38.378 1.00 46.50 89 PRO A N 1
ATOM 694 C CA . PRO A 1 89 ? 48.238 -35.945 -37.689 1.00 46.50 89 PRO A CA 1
ATOM 695 C C . PRO A 1 89 ? 47.794 -35.637 -36.243 1.00 46.50 89 PRO A C 1
ATOM 697 O O . PRO A 1 89 ? 48.382 -34.767 -35.591 1.00 46.50 89 PRO A O 1
ATOM 700 N N . PRO A 1 90 ? 46.773 -36.337 -35.710 1.00 46.75 90 PRO A N 1
ATOM 701 C CA . PRO A 1 90 ? 46.146 -35.976 -34.446 1.00 46.75 90 PRO A CA 1
ATOM 702 C C . PRO A 1 90 ? 47.019 -36.399 -33.262 1.00 46.75 90 PRO A C 1
ATOM 704 O O . PRO A 1 90 ? 47.169 -37.583 -32.968 1.00 46.75 90 PRO A O 1
ATOM 707 N N . ARG A 1 91 ? 47.562 -35.421 -32.538 1.00 48.28 91 ARG A N 1
ATOM 708 C CA . ARG A 1 91 ? 47.936 -35.597 -31.133 1.00 48.28 91 ARG A CA 1
ATOM 709 C C . ARG A 1 91 ? 46.891 -34.864 -30.306 1.00 48.28 91 ARG A C 1
ATOM 711 O O . ARG A 1 91 ? 46.935 -33.643 -30.191 1.00 48.28 91 ARG A O 1
ATOM 718 N N . CYS A 1 92 ? 45.915 -35.607 -29.801 1.00 50.94 92 CYS A N 1
ATOM 719 C CA . CYS A 1 92 ? 45.171 -35.158 -28.633 1.00 50.94 92 CYS A CA 1
ATOM 720 C C . CYS A 1 92 ? 46.124 -35.282 -27.437 1.00 50.94 92 CYS A C 1
ATOM 722 O O . CYS A 1 92 ? 46.811 -36.300 -27.330 1.00 50.94 92 CYS A O 1
ATOM 724 N N . CYS A 1 93 ? 46.218 -34.235 -26.617 1.00 50.66 93 CYS A N 1
ATOM 725 C CA . CYS A 1 93 ? 46.875 -34.330 -25.314 1.00 50.66 93 CYS A CA 1
ATOM 726 C C . CYS A 1 93 ? 46.171 -35.362 -24.430 1.00 50.66 93 CYS A C 1
ATOM 728 O O . CYS A 1 93 ? 44.925 -35.459 -24.537 1.00 50.66 93 CYS A O 1
#

pLDDT: mean 72.8, std 16.02, range [43.19, 97.75]

Radius of gyration: 32.14 Å; chains: 1; bounding box: 82×46×68 Å

Organism: NCBI:txid648752

Secondary structure (DSSP, 8-state):
--HHHHHHHHHHHHHHHHHHHHHHHHHHHHHHHHHHHHTEE--TTS--EE-TTHHHHHHHH-GGGGS-GGGG----S--------TT------